Protein AF-A0A920VU87-F1 (afdb_monomer_lite)

Radius of gyration: 13.91 Å; chains: 1; bounding box: 37×29×31 Å

Sequence (72 aa):
MQGTGVAIGPHPSFPDKEGFGRRMIDIDLEDLEKSIRQQIELFLEVADSLSTPVSHIKLHGRLYNEVAKRKN

Foldseek 3Di:
DDDPPDAAEQADAAPCVPCPRADDDPDDPVVRVVRRVVSRVVVVVVCVVVVHDHDDYHYDHPVNVVVVVPDD

Structure (mmCIF, N/CA/C/O backbone):
data_AF-A0A920VU87-F1
#
_entry.id   AF-A0A920VU87-F1
#
loop_
_atom_site.group_PDB
_atom_site.id
_atom_site.type_symbol
_atom_site.label_atom_id
_atom_site.label_alt_id
_atom_site.label_comp_id
_atom_site.label_asym_id
_atom_site.label_entity_id
_atom_site.label_seq_id
_atom_site.pdbx_PDB_ins_code
_atom_site.Cartn_x
_atom_site.Cartn_y
_atom_site.Cartn_z
_atom_site.occupancy
_atom_site.B_iso_or_equiv
_atom_site.auth_seq_id
_atom_site.auth_comp_id
_atom_site.auth_asym_id
_atom_site.auth_atom_id
_atom_site.pdbx_PDB_model_num
ATOM 1 N N . MET A 1 1 ? -19.051 9.740 12.851 1.00 48.25 1 MET A N 1
ATOM 2 C CA . MET A 1 1 ? -19.894 9.034 11.861 1.00 48.25 1 MET A CA 1
ATOM 3 C C . MET A 1 1 ? -19.319 7.636 11.709 1.00 48.25 1 MET A C 1
ATOM 5 O O . MET A 1 1 ? -18.176 7.534 11.292 1.00 48.25 1 MET A O 1
ATOM 9 N N . GLN A 1 2 ? -20.029 6.588 12.129 1.00 54.44 2 GLN A N 1
ATOM 10 C CA . GLN A 1 2 ? -19.597 5.206 11.882 1.00 54.44 2 GLN A CA 1
ATOM 11 C C . GLN A 1 2 ? -20.091 4.801 10.493 1.00 54.44 2 GLN A C 1
ATOM 13 O O . GLN A 1 2 ? -21.278 4.930 10.195 1.00 54.44 2 GLN A O 1
ATOM 18 N N . GLY A 1 3 ? -19.151 4.420 9.625 1.00 63.38 3 GLY A N 1
ATOM 19 C CA . GLY A 1 3 ? -19.416 3.993 8.254 1.00 63.38 3 GLY A CA 1
ATOM 20 C C . GLY A 1 3 ? -20.260 2.720 8.187 1.00 63.38 3 GLY A C 1
ATOM 21 O O . GLY A 1 3 ? -20.514 2.064 9.191 1.00 63.38 3 GLY A O 1
ATOM 22 N N . THR A 1 4 ? -20.679 2.374 6.975 1.00 75.44 4 THR A N 1
ATOM 23 C CA . THR A 1 4 ? -21.661 1.350 6.568 1.00 75.44 4 THR A CA 1
ATOM 24 C C . THR A 1 4 ? -21.334 -0.115 6.929 1.00 75.44 4 THR A C 1
ATOM 26 O O . THR A 1 4 ? -21.822 -1.029 6.271 1.00 75.44 4 THR A O 1
ATOM 29 N N . GLY A 1 5 ? -20.504 -0.378 7.945 1.00 82.81 5 GLY A N 1
ATOM 30 C CA . GLY A 1 5 ? -20.052 -1.725 8.322 1.00 82.81 5 GLY A CA 1
ATOM 31 C C . GLY A 1 5 ? -19.085 -2.361 7.316 1.00 82.81 5 GLY A C 1
ATOM 32 O O . GLY A 1 5 ? -18.809 -3.555 7.394 1.00 82.81 5 GLY A O 1
ATOM 33 N N . VAL A 1 6 ? -18.577 -1.583 6.356 1.00 91.56 6 VAL A N 1
ATOM 34 C CA . VAL A 1 6 ? -17.644 -2.054 5.327 1.00 91.56 6 VAL A CA 1
ATOM 35 C C . VAL A 1 6 ? -16.233 -2.142 5.900 1.00 91.56 6 VAL A C 1
ATOM 37 O O . VAL A 1 6 ? -15.729 -1.186 6.488 1.00 91.56 6 VAL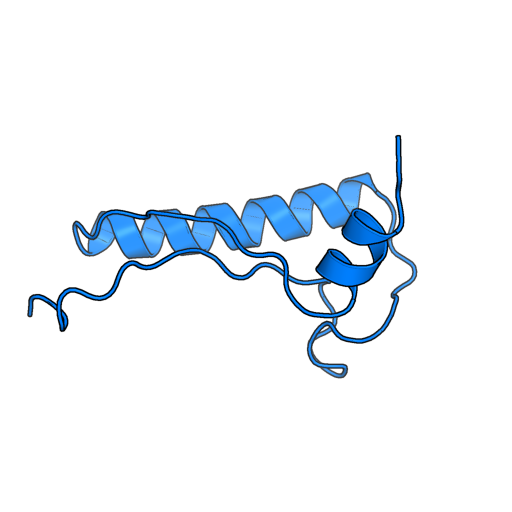 A O 1
ATOM 40 N N . ALA A 1 7 ? -15.582 -3.284 5.690 1.00 94.12 7 ALA A N 1
ATOM 41 C CA . ALA A 1 7 ? -14.200 -3.500 6.090 1.00 94.12 7 ALA A CA 1
ATOM 42 C C . ALA A 1 7 ? -13.241 -2.718 5.173 1.00 94.12 7 ALA A C 1
ATOM 44 O O . ALA A 1 7 ? -13.360 -2.786 3.948 1.00 94.12 7 ALA A O 1
ATOM 45 N N . ILE A 1 8 ? -12.278 -1.995 5.754 1.00 95.56 8 ILE A N 1
ATOM 46 C CA . ILE A 1 8 ? -11.318 -1.169 5.004 1.00 95.56 8 ILE A CA 1
ATOM 47 C C . ILE A 1 8 ? -9.902 -1.755 5.042 1.00 95.56 8 ILE A C 1
ATOM 49 O O . ILE A 1 8 ? -9.568 -2.554 5.924 1.00 95.56 8 ILE A O 1
ATOM 53 N N . GLY A 1 9 ? -9.080 -1.350 4.077 1.00 97.56 9 GLY A N 1
ATOM 54 C CA . GLY A 1 9 ? -7.708 -1.811 3.899 1.00 97.56 9 GLY A CA 1
ATOM 55 C C . GLY A 1 9 ? -6.926 -0.923 2.931 1.00 97.56 9 GLY A C 1
ATOM 56 O O . GLY A 1 9 ? -7.533 -0.406 1.986 1.00 97.56 9 GLY A O 1
ATOM 57 N N . PRO A 1 10 ? -5.606 -0.730 3.114 1.00 98.25 10 PRO A N 1
ATOM 58 C CA . PRO A 1 10 ? -4.797 -0.016 2.137 1.00 98.25 10 PRO A CA 1
ATOM 59 C C . PRO A 1 10 ? -4.759 -0.764 0.796 1.00 98.25 10 PRO A C 1
AT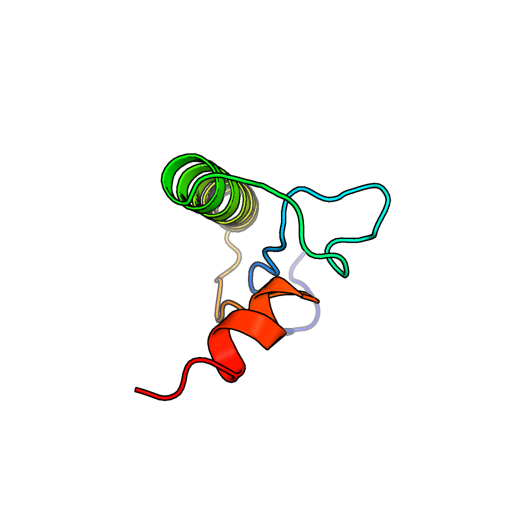OM 61 O O . PRO A 1 10 ? -4.723 -2.001 0.738 1.00 98.25 10 PRO A O 1
ATOM 64 N N . HIS A 1 11 ? -4.722 0.015 -0.290 1.00 98.50 11 HIS A N 1
ATOM 65 C CA . HIS A 1 11 ? -4.642 -0.479 -1.666 1.00 98.50 11 HIS A CA 1
ATOM 66 C C . HIS A 1 11 ? -3.350 -0.017 -2.372 1.00 98.50 11 HIS A C 1
ATOM 68 O O . HIS A 1 11 ? -3.427 0.744 -3.340 1.00 98.50 11 HIS A O 1
ATOM 74 N N . PRO A 1 12 ? -2.156 -0.405 -1.876 1.00 98.44 12 PRO A N 1
ATOM 75 C CA . PRO A 1 12 ? -0.895 0.174 -2.328 1.00 98.44 12 PRO A CA 1
ATOM 76 C C . PRO A 1 12 ? -0.549 -0.226 -3.767 1.00 98.44 12 PRO A C 1
ATOM 78 O O . PRO A 1 12 ? -0.880 -1.322 -4.231 1.00 98.44 12 PRO A O 1
ATOM 81 N N . SER A 1 13 ? 0.142 0.666 -4.471 1.00 98.38 13 SER A N 1
ATOM 82 C CA . SER A 1 13 ? 0.482 0.553 -5.893 1.00 98.38 13 SER A CA 1
ATOM 83 C C . SER A 1 13 ? 1.941 0.933 -6.162 1.00 98.38 13 SER A C 1
ATOM 85 O O . SER A 1 13 ? 2.607 1.495 -5.293 1.00 98.38 13 SER A O 1
ATOM 87 N N . PHE A 1 14 ? 2.435 0.666 -7.375 1.00 98.25 14 PHE A N 1
ATOM 88 C CA . PHE A 1 14 ? 3.648 1.339 -7.853 1.00 98.25 14 PHE A CA 1
ATOM 89 C C . PHE A 1 14 ? 3.461 2.867 -7.803 1.00 98.25 14 PHE A C 1
ATOM 91 O O . PHE A 1 14 ? 2.351 3.320 -8.095 1.00 98.25 14 PHE A O 1
ATOM 98 N N . PRO A 1 15 ? 4.508 3.668 -7.512 1.00 97.56 15 PRO A N 1
ATOM 99 C CA . PRO A 1 15 ? 4.449 5.135 -7.527 1.00 97.56 15 PRO A CA 1
ATOM 100 C C . PRO A 1 15 ? 4.355 5.712 -8.957 1.00 97.56 15 PRO A C 1
ATOM 102 O O . PRO A 1 15 ? 5.158 6.531 -9.387 1.00 97.56 15 PRO A O 1
ATOM 105 N N . ASP A 1 16 ? 3.340 5.285 -9.706 1.00 97.69 16 ASP A N 1
ATOM 106 C CA . ASP A 1 16 ? 3.037 5.679 -11.079 1.00 97.69 16 ASP A CA 1
ATOM 107 C C . ASP A 1 16 ? 1.665 6.355 -11.126 1.00 97.69 16 ASP A C 1
ATOM 109 O O . ASP A 1 16 ? 0.657 5.742 -11.485 1.00 97.69 16 ASP A O 1
ATOM 113 N N . LYS A 1 17 ? 1.611 7.627 -10.727 1.00 95.69 17 LYS A N 1
ATOM 114 C CA . LYS A 1 17 ? 0.353 8.383 -10.704 1.00 95.69 17 LYS A CA 1
ATOM 115 C C . LYS A 1 17 ? -0.251 8.526 -12.106 1.00 95.69 17 LYS A C 1
ATOM 117 O O . LYS A 1 17 ? -1.445 8.292 -12.274 1.00 95.69 17 LYS A O 1
ATOM 122 N N . GLU A 1 18 ? 0.578 8.828 -13.104 1.00 97.25 18 GLU A N 1
ATOM 123 C CA . GLU A 1 18 ? 0.156 9.035 -14.498 1.00 97.25 18 GLU A CA 1
ATOM 124 C C . GLU A 1 18 ? -0.404 7.761 -15.145 1.00 97.25 18 GLU A C 1
ATOM 126 O O . GLU A 1 18 ? -1.384 7.806 -15.883 1.00 97.25 18 GLU A O 1
ATOM 131 N N . GLY A 1 19 ? 0.189 6.600 -14.855 1.00 97.75 19 GLY A N 1
ATOM 132 C CA . GLY A 1 19 ? -0.305 5.306 -15.331 1.00 97.75 19 GLY A CA 1
ATOM 133 C C . GLY A 1 19 ? -1.250 4.605 -14.362 1.00 97.75 19 GLY A C 1
ATOM 134 O O . GLY A 1 19 ? -1.538 3.419 -14.553 1.00 97.75 19 GLY A O 1
ATOM 135 N N . PHE A 1 20 ? -1.718 5.304 -13.323 1.00 98.12 20 PHE A N 1
ATOM 136 C CA . PHE A 1 20 ? -2.639 4.783 -12.313 1.00 98.12 20 PHE A CA 1
ATOM 137 C C . PHE A 1 20 ? -2.144 3.472 -11.670 1.00 98.12 20 PHE A C 1
ATOM 139 O O . PHE A 1 20 ? -2.913 2.539 -11.461 1.00 98.12 20 PHE A O 1
ATOM 146 N N . GLY A 1 21 ? -0.834 3.334 -11.444 1.00 97.56 21 GLY A N 1
ATOM 147 C CA . GLY A 1 21 ? -0.228 2.129 -10.866 1.00 97.56 21 GLY A CA 1
ATOM 148 C C . GLY A 1 21 ? -0.379 0.858 -11.719 1.00 97.56 21 GLY A C 1
ATOM 149 O O . GLY A 1 21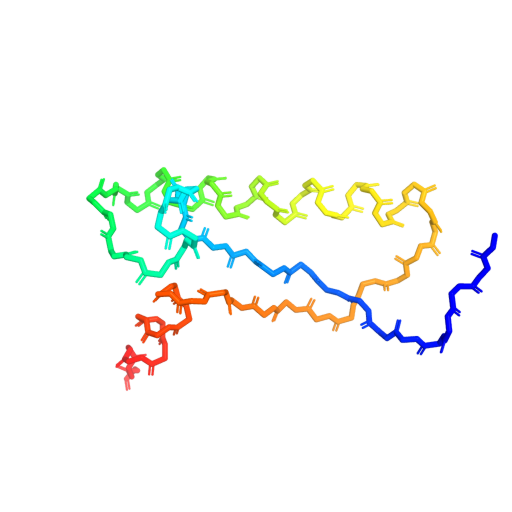 ? -0.256 -0.260 -11.203 1.00 97.56 21 GLY A O 1
ATOM 150 N N . ARG A 1 22 ? -0.690 0.987 -13.020 1.00 98.00 22 ARG A N 1
ATOM 151 C CA . ARG A 1 22 ? -0.904 -0.143 -13.951 1.00 98.00 22 ARG A CA 1
ATOM 152 C C . ARG A 1 22 ? 0.287 -0.432 -14.862 1.00 98.00 22 ARG A C 1
ATOM 154 O O . ARG A 1 22 ? 0.301 -1.486 -15.512 1.00 98.00 22 ARG A O 1
ATOM 161 N N . ARG A 1 23 ? 1.287 0.450 -14.905 1.00 96.81 23 ARG A N 1
ATOM 162 C CA . ARG A 1 23 ? 2.526 0.233 -15.660 1.00 96.81 23 ARG A CA 1
ATOM 163 C C . ARG A 1 23 ? 3.618 -0.308 -14.749 1.00 96.81 23 ARG A C 1
ATOM 165 O O . ARG A 1 23 ? 3.548 -0.186 -13.530 1.00 96.81 23 ARG A O 1
ATOM 172 N N . MET A 1 24 ? 4.589 -0.970 -15.366 1.00 92.75 24 MET A N 1
ATOM 173 C CA . MET A 1 24 ? 5.855 -1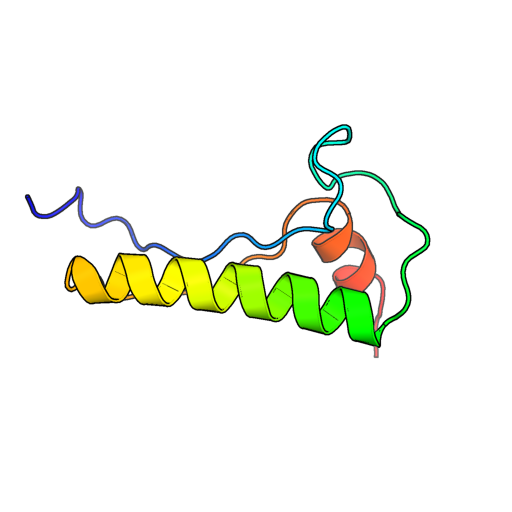.249 -14.703 1.00 92.75 24 MET A CA 1
ATOM 174 C C . MET A 1 24 ? 6.685 0.030 -14.787 1.00 92.75 24 MET A C 1
ATOM 176 O O . MET A 1 24 ? 6.663 0.699 -15.823 1.00 92.75 24 MET A O 1
ATOM 180 N N . ILE A 1 25 ? 7.343 0.379 -13.693 1.00 93.94 25 ILE A N 1
ATOM 181 C CA . ILE A 1 25 ? 8.282 1.491 -13.638 1.00 93.94 25 ILE A CA 1
ATOM 182 C C . ILE A 1 25 ? 9.651 0.927 -13.295 1.00 93.94 25 ILE A C 1
ATOM 184 O O . ILE A 1 25 ? 9.744 -0.046 -12.545 1.00 93.94 25 ILE A O 1
ATOM 188 N N . ASP A 1 26 ? 10.684 1.538 -13.858 1.00 94.75 26 ASP A N 1
ATOM 189 C CA . ASP A 1 26 ? 12.054 1.246 -13.471 1.00 94.75 26 ASP A CA 1
ATOM 190 C C . ASP A 1 26 ? 12.300 1.894 -12.106 1.00 94.75 26 ASP A C 1
ATOM 192 O O . ASP A 1 26 ? 12.305 3.120 -11.979 1.00 94.75 26 ASP A O 1
ATOM 196 N N . ILE A 1 27 ? 12.335 1.065 -11.068 1.00 95.94 27 ILE A N 1
ATOM 197 C CA . ILE A 1 27 ? 12.494 1.476 -9.677 1.00 95.94 27 ILE A CA 1
ATOM 198 C C . ILE A 1 27 ? 13.277 0.393 -8.946 1.00 95.94 27 ILE A C 1
ATOM 200 O O . ILE A 1 27 ? 12.983 -0.800 -9.081 1.00 95.94 27 ILE A O 1
ATOM 204 N N . ASP A 1 28 ? 14.248 0.816 -8.147 1.00 97.25 28 ASP A N 1
ATOM 205 C CA . ASP A 1 28 ? 14.998 -0.098 -7.302 1.00 97.25 28 ASP A CA 1
ATOM 206 C C . ASP A 1 28 ? 14.110 -0.678 -6.199 1.00 97.25 28 ASP A C 1
ATOM 208 O O . ASP A 1 28 ? 13.140 -0.069 -5.736 1.00 97.25 28 ASP A O 1
ATOM 212 N N . LEU A 1 29 ? 14.440 -1.893 -5.760 1.00 94.88 29 LEU A N 1
ATOM 213 C CA . LEU A 1 29 ? 13.621 -2.617 -4.789 1.00 94.88 29 LEU A CA 1
ATOM 214 C C . LEU A 1 29 ? 13.499 -1.871 -3.451 1.00 94.88 29 LEU A C 1
ATOM 216 O O . LEU A 1 29 ? 12.431 -1.903 -2.844 1.00 94.88 29 LEU A O 1
ATOM 220 N N . GLU A 1 30 ? 14.562 -1.191 -3.015 1.00 97.94 30 GLU A N 1
ATOM 221 C CA . GLU A 1 30 ? 14.576 -0.410 -1.772 1.00 97.94 30 GLU A CA 1
ATOM 222 C C . GLU A 1 30 ? 13.617 0.788 -1.845 1.00 97.94 30 GLU A C 1
ATOM 224 O O . GLU A 1 30 ? 12.798 0.992 -0.945 1.00 97.94 30 GLU A O 1
ATOM 229 N N . ASP A 1 31 ? 13.640 1.529 -2.955 1.00 98.12 31 ASP A N 1
ATOM 230 C CA . ASP A 1 31 ? 12.729 2.653 -3.181 1.00 98.12 31 ASP A CA 1
ATOM 231 C C . ASP A 1 31 ? 11.280 2.190 -3.349 1.00 98.12 31 ASP A C 1
ATOM 233 O O . ASP A 1 31 ? 10.350 2.836 -2.851 1.00 98.12 31 ASP A O 1
ATOM 237 N N . LEU A 1 32 ? 11.068 1.038 -3.995 1.00 96.94 32 LEU A N 1
ATOM 238 C CA . LEU A 1 32 ? 9.748 0.426 -4.076 1.00 96.94 32 LEU A CA 1
ATOM 239 C C . LEU A 1 32 ? 9.238 0.037 -2.688 1.00 96.94 32 LEU A C 1
ATOM 241 O O . LEU A 1 32 ? 8.111 0.386 -2.343 1.00 96.94 32 LEU A O 1
ATOM 245 N N . GLU A 1 33 ? 10.044 -0.648 -1.875 1.00 97.88 33 GLU A N 1
ATOM 246 C CA . GLU A 1 33 ? 9.662 -1.024 -0.512 1.00 97.88 33 GLU A CA 1
ATOM 247 C C . GLU A 1 33 ? 9.305 0.212 0.313 1.00 97.88 33 GLU A C 1
ATOM 249 O O . GLU A 1 33 ? 8.240 0.252 0.936 1.00 97.88 33 GLU A O 1
ATOM 254 N N . LYS A 1 34 ? 10.148 1.247 0.267 1.00 98.62 34 LYS A N 1
ATOM 255 C CA . LYS A 1 34 ? 9.908 2.516 0.955 1.00 98.62 34 LYS A CA 1
ATOM 256 C C . LYS A 1 34 ? 8.602 3.165 0.501 1.00 98.62 34 LYS A C 1
ATOM 258 O O . LYS A 1 34 ? 7.811 3.585 1.343 1.00 98.62 34 LYS A O 1
ATOM 263 N N . SER A 1 35 ? 8.335 3.194 -0.805 1.00 98.25 35 SER A N 1
ATOM 264 C CA . SER A 1 35 ? 7.089 3.733 -1.356 1.00 98.25 35 SER A CA 1
ATOM 265 C C . SER A 1 35 ? 5.854 2.960 -0.879 1.00 98.25 35 SER A C 1
ATOM 267 O O . SER A 1 35 ? 4.850 3.569 -0.504 1.00 98.25 35 SER A O 1
ATOM 269 N N . ILE A 1 36 ? 5.909 1.625 -0.864 1.00 98.25 36 ILE A N 1
ATOM 270 C CA . ILE A 1 36 ? 4.797 0.785 -0.396 1.00 98.25 36 ILE A CA 1
ATOM 271 C C . ILE A 1 36 ? 4.582 0.943 1.109 1.00 98.25 36 ILE A C 1
ATOM 273 O O . ILE A 1 36 ? 3.440 1.077 1.551 1.00 98.25 36 ILE A O 1
ATOM 277 N N . ARG A 1 37 ? 5.665 0.976 1.890 1.00 98.62 37 ARG A N 1
ATOM 278 C CA . ARG A 1 37 ? 5.630 1.195 3.338 1.00 98.62 37 ARG A CA 1
ATOM 279 C C . ARG A 1 37 ? 4.964 2.525 3.679 1.00 98.62 37 ARG A C 1
ATOM 281 O O . ARG A 1 37 ? 4.000 2.527 4.434 1.00 98.62 37 ARG A O 1
ATOM 288 N N . GLN A 1 38 ? 5.382 3.611 3.031 1.00 98.69 38 GLN A N 1
ATOM 289 C CA . GLN A 1 38 ? 4.795 4.939 3.228 1.00 98.69 38 GLN A CA 1
ATOM 290 C C . GLN A 1 38 ? 3.298 4.983 2.886 1.00 98.69 38 GLN A C 1
ATOM 292 O O . GLN A 1 38 ? 2.520 5.599 3.608 1.00 98.69 38 GLN A O 1
ATOM 297 N N . GLN A 1 39 ? 2.867 4.313 1.808 1.00 98.69 39 GLN A N 1
ATOM 298 C CA . GLN A 1 39 ? 1.442 4.226 1.452 1.00 98.69 39 GLN A CA 1
ATOM 299 C C . GLN A 1 39 ? 0.617 3.504 2.528 1.00 98.69 39 GLN A C 1
ATOM 301 O O . GLN A 1 39 ? -0.521 3.890 2.795 1.00 98.69 39 GLN A O 1
ATOM 306 N N . ILE A 1 40 ? 1.174 2.448 3.127 1.00 98.69 40 ILE A N 1
ATOM 307 C CA . ILE A 1 40 ? 0.514 1.688 4.192 1.00 98.69 40 ILE A CA 1
ATOM 308 C C . ILE A 1 40 ? 0.482 2.509 5.483 1.00 98.69 40 ILE A C 1
ATOM 310 O O . ILE A 1 40 ? -0.589 2.652 6.063 1.00 98.69 40 ILE A O 1
ATOM 314 N N . GLU A 1 41 ? 1.612 3.075 5.904 1.00 98.69 41 GLU A N 1
ATOM 315 C CA . GLU A 1 41 ? 1.724 3.893 7.120 1.00 98.69 41 GLU A CA 1
ATOM 316 C C . GLU A 1 41 ? 0.754 5.076 7.085 1.00 98.69 41 GLU A C 1
ATOM 318 O O . GLU A 1 41 ? -0.055 5.218 7.997 1.00 98.69 41 GLU A O 1
ATOM 323 N N . LEU A 1 42 ? 0.721 5.828 5.981 1.00 98.62 42 LEU A N 1
ATOM 324 C CA . LEU A 1 42 ? -0.207 6.949 5.815 1.00 98.62 42 LEU A CA 1
ATOM 325 C C . LEU A 1 42 ? -1.676 6.517 5.945 1.00 98.62 42 LEU A C 1
ATOM 327 O O . LEU A 1 42 ? -2.483 7.209 6.563 1.00 98.62 42 LEU A O 1
ATOM 331 N N . PHE A 1 43 ? -2.048 5.373 5.364 1.00 98.50 43 PHE A N 1
ATOM 332 C CA . PHE A 1 43 ? -3.407 4.850 5.501 1.00 98.50 43 PHE A CA 1
ATOM 333 C C . PHE A 1 43 ? -3.720 4.467 6.951 1.00 98.50 43 PHE A C 1
ATOM 335 O O . PHE A 1 43 ? -4.813 4.759 7.437 1.00 98.50 43 PHE A O 1
ATOM 342 N N . LEU A 1 44 ? -2.780 3.801 7.630 1.00 98.25 44 LEU A N 1
ATOM 343 C CA . LEU A 1 44 ? -2.943 3.362 9.014 1.00 98.25 44 LEU A CA 1
ATOM 344 C C . LEU A 1 44 ? -3.061 4.551 9.972 1.00 98.25 44 LEU A C 1
ATOM 346 O O . LEU A 1 44 ? -3.934 4.524 10.830 1.00 98.25 44 LEU A O 1
ATOM 350 N N . GLU A 1 45 ? -2.266 5.606 9.789 1.00 98.56 45 GLU A N 1
ATOM 351 C CA . GLU A 1 45 ? -2.355 6.843 10.578 1.00 98.56 45 GLU A CA 1
ATOM 352 C C . GLU A 1 45 ? -3.739 7.494 10.456 1.00 98.56 45 GLU A C 1
ATOM 354 O O . GLU A 1 45 ? -4.366 7.855 11.454 1.00 98.56 45 GLU A O 1
ATOM 359 N N . VAL A 1 46 ? -4.262 7.595 9.230 1.00 97.88 46 VAL A N 1
ATOM 360 C CA . VAL A 1 46 ? -5.607 8.136 8.995 1.00 97.88 46 VAL A CA 1
ATOM 361 C C . VAL A 1 46 ? -6.676 7.234 9.615 1.00 97.88 46 VAL A C 1
ATOM 363 O O . VAL A 1 46 ? -7.578 7.737 10.286 1.00 97.88 46 VAL A O 1
ATOM 366 N N . ALA A 1 47 ? -6.586 5.916 9.428 1.00 96.31 47 ALA A N 1
ATOM 367 C CA . ALA A 1 47 ? -7.536 4.969 10.009 1.00 96.31 47 ALA A CA 1
ATOM 368 C C . ALA A 1 47 ? -7.542 5.025 11.547 1.00 96.31 47 ALA A C 1
ATOM 370 O O . ALA A 1 47 ? -8.620 5.035 12.148 1.00 96.31 47 ALA A O 1
ATOM 371 N N . ASP A 1 48 ? -6.366 5.133 12.172 1.00 96.62 48 ASP A N 1
ATOM 372 C CA . ASP A 1 48 ? -6.201 5.244 13.624 1.00 96.62 48 ASP A CA 1
ATOM 373 C C . ASP A 1 48 ? -6.795 6.551 14.166 1.00 96.62 48 ASP A C 1
ATOM 375 O O . ASP A 1 48 ? -7.596 6.527 15.103 1.00 96.62 48 ASP A O 1
ATOM 379 N N . SER A 1 49 ? -6.546 7.680 13.488 1.00 97.31 49 SER A N 1
ATOM 380 C CA . SER A 1 49 ? -7.147 8.980 13.839 1.00 97.31 49 SER A CA 1
ATOM 381 C C . SER A 1 49 ? -8.683 8.978 13.816 1.00 97.31 49 SER A C 1
ATOM 383 O O . SER A 1 49 ? -9.330 9.783 14.487 1.00 97.31 49 SER A O 1
ATOM 385 N N . LEU A 1 50 ? -9.274 8.051 13.058 1.00 95.06 50 LEU A N 1
ATOM 386 C CA . LEU A 1 50 ? -10.716 7.850 12.932 1.00 95.06 50 LEU A CA 1
ATOM 387 C C . LEU A 1 50 ? -11.218 6.656 13.758 1.00 95.06 50 LEU A C 1
ATOM 389 O O . LEU A 1 50 ? -12.382 6.271 13.619 1.00 95.06 50 LEU A O 1
ATOM 393 N N . SER A 1 51 ? -10.354 6.043 14.575 1.00 94.44 51 SER A N 1
ATOM 394 C CA . SER A 1 51 ? -10.632 4.833 15.361 1.00 94.44 51 SER A CA 1
ATOM 395 C C . SER A 1 51 ? -11.286 3.723 14.530 1.00 94.44 51 SER A C 1
ATOM 397 O O . SER A 1 51 ? -12.208 3.040 14.980 1.00 94.44 51 SER A O 1
ATOM 399 N N . THR A 1 52 ? -10.852 3.578 13.276 1.00 93.38 52 THR A N 1
ATOM 400 C CA . THR A 1 52 ? -11.439 2.643 12.316 1.00 93.38 52 THR A CA 1
ATOM 401 C C . THR A 1 52 ? -10.525 1.431 12.133 1.00 93.38 52 THR A C 1
ATOM 403 O O . THR A 1 52 ? -9.382 1.590 11.707 1.00 93.38 52 THR A O 1
ATOM 406 N N . PRO A 1 53 ? -11.001 0.204 12.410 1.00 93.31 53 PRO A N 1
ATOM 407 C CA . PRO A 1 53 ? -10.178 -0.991 12.285 1.00 93.31 53 PRO A CA 1
ATOM 408 C C . PRO A 1 53 ? -9.864 -1.313 10.819 1.00 93.31 53 PRO A C 1
ATOM 410 O O . PRO A 1 53 ? -10.742 -1.325 9.952 1.00 93.31 53 PRO A O 1
ATOM 413 N N . VAL A 1 54 ? -8.598 -1.634 10.561 1.00 96.06 54 VAL A N 1
ATOM 414 C CA . VAL A 1 54 ? -8.095 -2.063 9.252 1.00 96.06 54 VAL A CA 1
ATOM 415 C C . VAL A 1 54 ? -8.074 -3.586 9.197 1.00 96.06 54 VAL A C 1
ATOM 417 O O . VAL A 1 54 ? -7.629 -4.244 10.132 1.00 96.06 54 VAL A O 1
ATOM 420 N N . SER A 1 55 ? -8.584 -4.157 8.108 1.00 96.56 55 SER A N 1
ATOM 421 C CA . SER A 1 55 ? -8.918 -5.590 8.033 1.00 96.56 55 SER A CA 1
ATOM 422 C C . SER A 1 55 ? -8.096 -6.383 7.021 1.00 96.56 55 SER A C 1
ATOM 424 O O . SER A 1 55 ? -7.993 -7.602 7.133 1.00 96.56 55 SER A O 1
ATOM 426 N N . HIS A 1 56 ? -7.539 -5.722 6.009 1.00 97.31 56 HIS A N 1
ATOM 427 C CA . HIS A 1 56 ? -6.827 -6.383 4.921 1.00 97.31 56 HIS A CA 1
ATOM 428 C C . HIS A 1 56 ? -5.870 -5.419 4.224 1.00 97.31 56 HIS A C 1
ATOM 430 O O . HIS A 1 56 ? -5.980 -4.210 4.381 1.00 97.31 56 HIS A O 1
ATOM 436 N N . ILE A 1 57 ? -4.973 -5.957 3.400 1.00 98.06 57 ILE A N 1
ATOM 437 C CA . ILE A 1 57 ? -4.190 -5.204 2.416 1.00 98.06 57 ILE A CA 1
ATOM 438 C C . ILE A 1 57 ? -4.442 -5.853 1.062 1.00 98.06 57 ILE A C 1
ATOM 440 O O . ILE A 1 57 ? -4.413 -7.079 0.942 1.00 98.06 57 ILE A O 1
ATOM 444 N N . LYS A 1 58 ? -4.677 -5.049 0.027 1.00 97.75 58 LYS A N 1
ATOM 445 C CA . LYS A 1 58 ? -4.808 -5.550 -1.344 1.00 97.75 58 LYS A CA 1
ATOM 446 C C . LYS A 1 58 ? -3.851 -4.790 -2.240 1.00 97.75 58 LYS A C 1
ATOM 448 O O . LYS A 1 58 ? -3.981 -3.585 -2.366 1.00 97.75 58 LYS A O 1
ATOM 453 N N . LEU A 1 59 ? -2.937 -5.465 -2.921 1.00 98.12 59 LEU A N 1
ATOM 454 C CA . LEU A 1 59 ? -2.062 -4.784 -3.878 1.00 98.12 59 LEU A CA 1
ATOM 455 C C . LEU A 1 59 ? -2.871 -4.286 -5.087 1.00 98.12 59 LEU A C 1
ATOM 457 O O . LEU A 1 59 ? -3.823 -4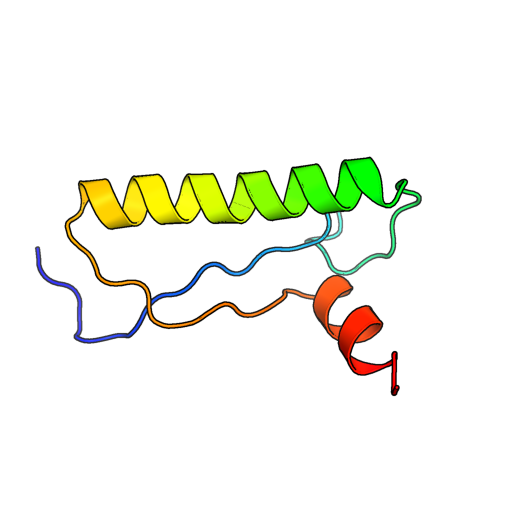.937 -5.529 1.00 98.12 59 LEU A O 1
ATOM 461 N N . HIS A 1 60 ? -2.505 -3.126 -5.618 1.00 98.31 60 HIS A N 1
ATOM 462 C CA . HIS A 1 60 ? -3.131 -2.525 -6.789 1.00 98.31 60 HIS A CA 1
ATOM 463 C C . HIS A 1 60 ? -2.427 -2.928 -8.088 1.00 98.31 60 HIS A C 1
ATOM 465 O O . HIS A 1 60 ? -1.210 -3.110 -8.134 1.00 98.31 60 HIS A O 1
ATOM 471 N N . GLY A 1 61 ? -3.202 -3.000 -9.172 1.00 97.62 61 GLY A N 1
ATOM 472 C CA . GLY A 1 61 ? -2.705 -2.919 -10.545 1.00 97.62 61 GLY A CA 1
ATOM 473 C C . GLY A 1 61 ? -1.513 -3.823 -10.868 1.00 97.62 61 GLY A C 1
ATOM 474 O O . GLY A 1 61 ? -1.549 -5.039 -10.667 1.00 97.62 61 GLY A O 1
ATOM 475 N N . ARG A 1 62 ? -0.457 -3.218 -11.426 1.00 97.12 62 ARG A N 1
ATOM 476 C CA . ARG A 1 62 ? 0.738 -3.948 -11.865 1.00 97.12 62 ARG A CA 1
ATOM 477 C C . ARG A 1 62 ? 1.453 -4.621 -10.699 1.00 97.12 62 ARG A C 1
ATOM 479 O O . ARG A 1 62 ? 1.928 -5.735 -10.879 1.00 97.12 62 ARG A O 1
ATOM 486 N N . LEU A 1 63 ? 1.470 -3.998 -9.521 1.00 96.81 63 LEU A N 1
ATOM 487 C CA . LEU A 1 63 ? 2.128 -4.547 -8.334 1.00 96.81 63 LEU A CA 1
ATOM 488 C C . LEU A 1 63 ? 1.533 -5.902 -7.945 1.00 96.81 63 LEU A C 1
ATOM 490 O O . LEU A 1 63 ? 2.271 -6.870 -7.776 1.00 96.81 63 LEU A O 1
ATOM 494 N N . TYR A 1 64 ? 0.201 -5.998 -7.898 1.00 97.19 64 TYR A N 1
ATOM 495 C CA . TYR A 1 64 ? -0.481 -7.274 -7.673 1.00 97.19 64 TYR A CA 1
ATOM 496 C C . TYR A 1 64 ? -0.092 -8.317 -8.723 1.00 97.19 64 TYR A C 1
ATOM 498 O O . TYR A 1 64 ? 0.256 -9.442 -8.378 1.00 97.19 64 TYR A O 1
ATOM 506 N N . ASN A 1 65 ? -0.125 -7.935 -10.003 1.00 96.00 65 ASN A N 1
ATOM 507 C CA . ASN A 1 65 ? 0.162 -8.853 -11.101 1.00 96.00 65 ASN A CA 1
ATOM 508 C C . ASN A 1 65 ? 1.588 -9.413 -11.040 1.00 96.00 65 ASN A C 1
ATOM 510 O O . ASN A 1 65 ? 1.776 -10.591 -11.324 1.00 96.00 65 ASN A O 1
ATOM 514 N N . GLU A 1 66 ? 2.586 -8.599 -10.693 1.00 93.81 66 GLU A N 1
ATOM 515 C CA . GLU A 1 66 ? 3.972 -9.069 -10.592 1.00 93.81 66 GLU A CA 1
ATOM 516 C C . GLU A 1 66 ? 4.174 -10.001 -9.389 1.00 93.81 66 GLU A C 1
ATOM 518 O O . GLU A 1 66 ? 4.808 -11.046 -9.531 1.00 93.81 66 GLU A O 1
ATOM 523 N N . VAL A 1 67 ? 3.561 -9.699 -8.236 1.00 92.62 67 VAL A N 1
ATOM 524 C CA . VAL A 1 67 ? 3.607 -10.589 -7.061 1.00 92.62 67 VAL A CA 1
ATOM 525 C C . VAL A 1 67 ? 2.875 -11.905 -7.332 1.00 92.62 67 VAL A C 1
ATOM 527 O O . VAL A 1 67 ? 3.409 -12.968 -7.043 1.00 92.62 67 VAL A O 1
ATOM 530 N N . ALA A 1 68 ? 1.693 -11.863 -7.949 1.00 93.12 68 ALA A N 1
ATOM 531 C CA . ALA A 1 68 ? 0.908 -13.061 -8.255 1.00 93.12 68 ALA A CA 1
ATOM 532 C C . ALA A 1 68 ? 1.575 -13.978 -9.297 1.00 93.12 68 ALA A C 1
ATOM 534 O O . ALA A 1 68 ? 1.344 -15.187 -9.299 1.00 93.12 68 ALA A O 1
ATOM 535 N N . LYS A 1 69 ? 2.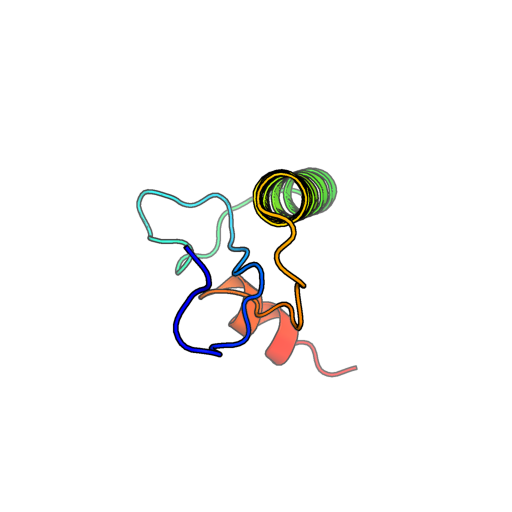392 -13.417 -10.199 1.00 89.56 69 LYS A N 1
ATOM 536 C CA . LYS A 1 69 ? 3.168 -14.189 -11.181 1.00 89.56 69 LYS A CA 1
ATOM 537 C C . LYS A 1 69 ? 4.393 -14.862 -10.577 1.00 89.56 69 LYS A C 1
ATOM 539 O O . LYS A 1 69 ? 4.809 -15.897 -11.096 1.00 89.56 69 LYS A O 1
ATOM 544 N N . ARG A 1 70 ? 4.976 -14.292 -9.517 1.00 76.19 70 ARG A N 1
ATOM 545 C CA . ARG A 1 70 ? 6.059 -14.927 -8.759 1.00 76.19 70 ARG A CA 1
ATOM 546 C C . ARG A 1 70 ? 5.480 -16.113 -7.983 1.00 76.19 70 ARG A C 1
ATOM 548 O O . ARG A 1 70 ? 5.071 -15.990 -6.836 1.00 76.19 70 ARG A O 1
ATOM 555 N N . LYS A 1 71 ? 5.411 -17.268 -8.646 1.00 58.25 71 LYS A N 1
ATOM 556 C CA . LYS A 1 71 ? 5.267 -18.557 -7.969 1.00 58.25 71 LYS A CA 1
ATOM 557 C C . LYS A 1 71 ? 6.598 -18.864 -7.282 1.00 58.25 71 LYS A C 1
ATOM 559 O O . LYS A 1 71 ? 7.632 -18.785 -7.943 1.00 58.25 71 LYS A O 1
ATOM 564 N N . ASN A 1 72 ? 6.546 -19.159 -5.983 1.00 54.47 72 ASN A N 1
ATOM 565 C CA . ASN A 1 72 ? 7.632 -19.865 -5.299 1.00 54.47 72 ASN A CA 1
ATOM 566 C C . ASN A 1 72 ? 7.876 -21.217 -5.973 1.00 54.47 72 ASN A C 1
ATOM 568 O O . ASN A 1 72 ? 6.865 -21.854 -6.360 1.00 54.47 72 ASN A O 1
#

pLDDT: mean 93.1, std 11.12, range [48.25, 98.69]

Secondary structure (DSSP, 8-state):
---SS--B------S-TTTTT-S-----HHHHHHHHHHHHHHHHHHHHHTT--B------HHHHHHHHH---